Protein AF-A0A7C6UA99-F1 (afdb_monomer)

Mean predicted aligned error: 6.98 Å

Sequence (64 aa):
RSHRLLEEDVHTAARQAGKGSLAGVAAVILQQDGTLGVIGDDDLGDGSSLLPYTGQADVHRNEG

pLDDT: mean 82.65, std 16.78, range [39.31, 95.25]

Radius of gyration: 12.63 Å; Cα contacts (8 Å, |Δi|>4): 52; chains: 1; bounding box: 26×25×32 Å

Structure (mmCIF, N/CA/C/O backbone):
data_AF-A0A7C6UA99-F1
#
_entry.id   AF-A0A7C6UA99-F1
#
loop_
_atom_site.group_PDB
_atom_site.id
_atom_site.type_symbol
_atom_site.label_atom_id
_atom_site.label_alt_id
_atom_site.label_comp_id
_atom_site.label_asym_id
_atom_site.label_entity_id
_atom_site.label_seq_id
_atom_site.pdbx_PDB_ins_code
_atom_site.Cartn_x
_atom_site.Cartn_y
_atom_site.Cartn_z
_atom_site.occupancy
_atom_site.B_iso_or_equiv
_atom_site.auth_seq_id
_atom_site.auth_comp_id
_atom_site.auth_asym_id
_atom_site.auth_atom_id
_atom_site.pdbx_PDB_model_num
ATOM 1 N N . ARG A 1 1 ? -10.553 9.719 17.125 1.00 52.06 1 ARG A N 1
ATOM 2 C CA . ARG A 1 1 ? -10.966 10.312 15.826 1.00 52.06 1 ARG A CA 1
ATOM 3 C C . ARG A 1 1 ? -10.843 9.211 14.790 1.00 52.06 1 ARG A C 1
ATOM 5 O O . ARG A 1 1 ? -9.751 8.984 14.293 1.00 52.06 1 ARG A O 1
ATOM 12 N N . SER A 1 2 ? -11.922 8.477 14.553 1.00 49.00 2 SER A N 1
ATOM 13 C CA .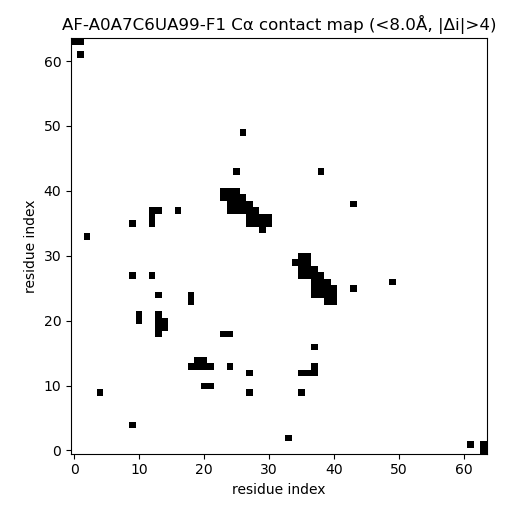 SER A 1 2 ? -11.937 7.326 13.651 1.00 49.00 2 SER A CA 1
ATOM 14 C C . SER A 1 2 ? -11.711 7.810 12.219 1.00 49.00 2 SER A C 1
ATOM 16 O O . SER A 1 2 ? -12.563 8.495 11.653 1.00 49.00 2 SER A O 1
ATOM 18 N N . HIS A 1 3 ? -10.531 7.533 11.663 1.00 55.91 3 HIS A N 1
ATOM 19 C CA . HIS A 1 3 ? -10.232 7.832 10.267 1.00 55.91 3 HIS A CA 1
ATOM 20 C C . HIS A 1 3 ? -10.948 6.774 9.427 1.00 55.91 3 HIS A C 1
ATOM 22 O O . HIS A 1 3 ? -10.567 5.607 9.418 1.00 55.91 3 HIS A O 1
ATOM 28 N N . ARG A 1 4 ? -12.057 7.158 8.798 1.00 66.00 4 ARG A N 1
ATOM 29 C CA . ARG A 1 4 ? -12.763 6.290 7.860 1.00 66.00 4 ARG A CA 1
ATOM 30 C C . ARG A 1 4 ? -12.013 6.396 6.535 1.00 66.00 4 ARG A C 1
ATOM 32 O O . ARG A 1 4 ? -12.079 7.448 5.915 1.00 66.00 4 ARG A O 1
ATOM 39 N N . LEU A 1 5 ? -11.273 5.352 6.164 1.00 71.50 5 LEU A N 1
ATOM 40 C CA . LEU A 1 5 ? -10.578 5.298 4.878 1.00 71.50 5 LEU A CA 1
ATOM 41 C C . LEU A 1 5 ? -11.607 5.319 3.749 1.00 71.50 5 LEU A C 1
ATOM 43 O O . LEU A 1 5 ? -12.537 4.506 3.735 1.00 71.50 5 LEU A O 1
ATOM 47 N N . LEU A 1 6 ? -11.453 6.264 2.833 1.00 81.56 6 LEU A N 1
ATOM 48 C CA . LEU A 1 6 ? -12.255 6.373 1.625 1.00 81.56 6 LEU A CA 1
ATOM 49 C C . LEU A 1 6 ? -11.503 5.735 0.449 1.00 81.56 6 LEU A C 1
ATOM 51 O O . LEU A 1 6 ? -10.278 5.643 0.437 1.00 81.56 6 LEU A O 1
ATOM 55 N N . GLU A 1 7 ? -12.235 5.310 -0.579 1.00 84.06 7 GLU A N 1
ATOM 56 C CA . GLU A 1 7 ? -11.645 4.764 -1.812 1.00 84.06 7 GLU A CA 1
ATOM 57 C C . GLU A 1 7 ? -10.672 5.764 -2.472 1.00 84.06 7 GLU A C 1
ATOM 59 O O . GLU A 1 7 ? -9.615 5.396 -2.985 1.00 84.06 7 GLU A O 1
ATOM 64 N N . GLU A 1 8 ? -10.971 7.061 -2.370 1.00 88.62 8 GLU A N 1
ATOM 65 C CA . GLU A 1 8 ? -10.105 8.149 -2.835 1.00 88.62 8 GLU A CA 1
ATOM 66 C C . GLU A 1 8 ? -8.755 8.231 -2.100 1.00 88.62 8 GLU A C 1
ATOM 68 O O . GLU A 1 8 ? -7.758 8.642 -2.708 1.00 88.62 8 GLU A O 1
ATOM 73 N N . ASP A 1 9 ? -8.686 7.795 -0.837 1.00 89.56 9 ASP A N 1
ATOM 74 C CA . ASP A 1 9 ? -7.440 7.761 -0.064 1.00 89.56 9 ASP A CA 1
ATOM 75 C C . ASP A 1 9 ? -6.496 6.696 -0.629 1.00 89.56 9 ASP A C 1
ATOM 77 O O . ASP A 1 9 ? -5.305 6.950 -0.812 1.00 89.56 9 ASP A O 1
ATOM 81 N N . VAL A 1 10 ? -7.041 5.537 -1.011 1.00 91.31 10 VAL A N 1
ATOM 82 C CA . VAL A 1 10 ? -6.293 4.440 -1.646 1.00 91.31 10 VAL A CA 1
ATOM 83 C C . VAL A 1 10 ? -5.698 4.900 -2.979 1.00 91.31 10 VAL A C 1
ATOM 85 O O . VAL A 1 10 ? -4.503 4.727 -3.232 1.00 91.31 10 VAL A O 1
ATOM 88 N N . HIS A 1 11 ? -6.498 5.561 -3.821 1.00 94.44 11 HIS A N 1
ATOM 89 C CA . HIS A 1 11 ? -6.014 6.122 -5.086 1.00 94.44 11 HIS A CA 1
ATOM 90 C C . HIS A 1 11 ? -4.995 7.250 -4.890 1.00 94.44 11 HIS A C 1
ATOM 92 O O . HIS A 1 11 ? -4.100 7.445 -5.717 1.00 94.44 11 HIS A O 1
ATOM 98 N N . THR A 1 12 ? -5.113 8.025 -3.816 1.00 94.88 12 THR A N 1
ATOM 99 C CA . THR A 1 12 ? -4.142 9.072 -3.484 1.00 94.88 12 THR A CA 1
ATOM 100 C C . THR A 1 12 ? -2.818 8.474 -3.028 1.00 94.88 12 THR A C 1
ATOM 102 O O . THR A 1 12 ? -1.778 8.885 -3.543 1.00 94.88 12 THR A O 1
ATOM 105 N N . ALA A 1 13 ? -2.848 7.454 -2.170 1.00 94.31 13 ALA A N 1
ATOM 106 C CA . ALA A 1 13 ? -1.660 6.721 -1.746 1.00 94.31 13 ALA A CA 1
ATOM 107 C C . ALA A 1 13 ? -0.933 6.089 -2.941 1.00 94.31 13 ALA A C 1
ATOM 109 O O . ALA A 1 13 ? 0.276 6.261 -3.094 1.00 94.31 13 ALA A O 1
ATOM 110 N N . ALA A 1 14 ? -1.673 5.446 -3.853 1.00 94.81 14 ALA A N 1
ATOM 111 C CA . ALA A 1 14 ? -1.105 4.878 -5.075 1.00 94.81 14 ALA A CA 1
ATOM 112 C C . ALA A 1 14 ? -0.356 5.933 -5.910 1.00 94.81 14 ALA A C 1
ATOM 114 O O . ALA A 1 14 ? 0.786 5.709 -6.312 1.00 94.81 14 ALA A O 1
ATOM 115 N N . ARG A 1 15 ? -0.953 7.118 -6.102 1.00 95.06 15 ARG A N 1
ATOM 116 C CA . ARG A 1 15 ? -0.313 8.226 -6.831 1.00 95.06 15 ARG A CA 1
ATOM 117 C C . ARG A 1 1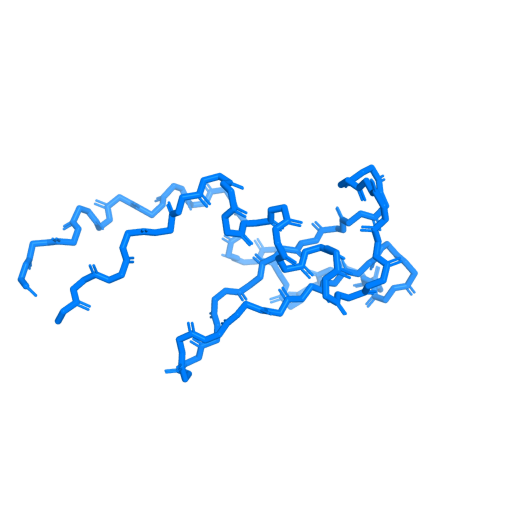5 ? 0.926 8.763 -6.118 1.00 95.06 15 ARG A C 1
ATOM 119 O O . ARG A 1 15 ? 1.919 9.045 -6.784 1.00 95.06 15 ARG A O 1
ATOM 126 N N . GLN A 1 16 ? 0.891 8.887 -4.791 1.00 94.94 16 GLN A N 1
ATOM 127 C CA . GLN A 1 16 ? 2.049 9.313 -3.994 1.00 94.94 16 GLN A CA 1
ATOM 128 C C . GLN A 1 16 ? 3.213 8.318 -4.090 1.00 94.94 16 GLN A C 1
ATOM 130 O O . GLN A 1 16 ? 4.366 8.735 -4.146 1.00 94.94 16 GLN A O 1
ATOM 135 N N . ALA A 1 17 ? 2.910 7.024 -4.206 1.00 92.50 17 ALA A N 1
ATOM 136 C CA . ALA A 1 17 ? 3.880 5.963 -4.467 1.00 92.50 17 ALA A CA 1
ATOM 137 C C . ALA A 1 17 ? 4.315 5.866 -5.949 1.00 92.50 17 ALA A C 1
ATOM 139 O O . ALA A 1 17 ? 4.998 4.919 -6.339 1.00 92.50 17 ALA A O 1
ATOM 140 N N . GLY A 1 18 ? 3.908 6.816 -6.801 1.00 94.38 18 GLY A N 1
ATOM 141 C CA . GLY A 1 18 ? 4.274 6.864 -8.219 1.00 94.38 18 GLY A CA 1
ATOM 142 C C . GLY A 1 18 ? 3.504 5.890 -9.117 1.00 94.38 18 GLY A C 1
ATOM 143 O O . GLY A 1 18 ? 3.872 5.705 -10.277 1.00 94.38 18 GLY A O 1
ATOM 144 N N . LYS A 1 19 ? 2.433 5.261 -8.620 1.00 94.38 19 LYS A N 1
ATOM 145 C CA . LYS A 1 19 ? 1.592 4.340 -9.394 1.00 94.38 19 LYS A CA 1
ATOM 146 C C . LYS A 1 19 ? 0.419 5.104 -10.017 1.00 94.38 19 LYS A C 1
ATOM 148 O O . LYS A 1 19 ? -0.373 5.742 -9.328 1.00 94.38 19 LYS A O 1
ATOM 153 N N . GLY A 1 20 ? 0.287 5.025 -11.342 1.00 94.12 20 GLY A N 1
ATOM 154 C CA . GLY A 1 20 ? -0.825 5.639 -12.087 1.00 94.12 20 GLY A CA 1
ATOM 155 C C . GLY A 1 20 ? -2.119 4.813 -12.096 1.00 94.12 20 GLY A C 1
ATOM 156 O O . GLY A 1 20 ? -3.139 5.275 -12.595 1.00 94.12 20 GLY A O 1
ATOM 157 N N . SER A 1 21 ? -2.074 3.585 -11.576 1.00 93.75 21 SER A N 1
ATOM 158 C CA . SER A 1 21 ? -3.175 2.620 -11.543 1.00 93.75 21 SER A CA 1
ATOM 159 C C . SER A 1 21 ? -2.979 1.653 -10.372 1.00 93.75 21 SER A C 1
ATOM 161 O O . SER A 1 21 ? -1.843 1.406 -9.969 1.00 93.75 21 SER A O 1
ATOM 163 N N . LEU A 1 22 ? -4.073 1.075 -9.863 1.00 94.31 22 LEU A N 1
ATOM 164 C CA . LEU A 1 22 ? -4.036 0.009 -8.852 1.00 94.31 22 LEU A CA 1
ATOM 165 C C . LEU A 1 22 ? -3.665 -1.364 -9.436 1.00 94.31 22 LEU A C 1
ATOM 167 O O . LEU A 1 22 ? -3.394 -2.284 -8.680 1.00 94.31 22 LEU A O 1
ATOM 171 N N . ALA A 1 23 ? -3.614 -1.512 -10.763 1.00 95.19 23 ALA A N 1
ATOM 172 C CA . ALA A 1 23 ? -3.331 -2.796 -11.412 1.00 95.19 23 ALA A CA 1
ATOM 173 C C . ALA A 1 23 ? -1.938 -3.378 -11.099 1.00 95.19 23 ALA A C 1
ATOM 175 O O . ALA A 1 23 ? -1.742 -4.564 -11.313 1.00 95.19 23 ALA A O 1
ATOM 176 N N . GLY A 1 24 ? -0.991 -2.548 -10.643 1.00 93.12 24 GLY A N 1
ATOM 177 C CA . GLY A 1 24 ? 0.346 -2.973 -10.200 1.00 93.12 24 GLY A CA 1
ATOM 178 C C . GLY A 1 24 ? 0.572 -2.808 -8.692 1.00 93.12 24 GLY A C 1
ATOM 179 O O . GLY A 1 24 ? 1.714 -2.645 -8.249 1.00 93.12 24 GLY A O 1
ATOM 180 N N . VAL A 1 25 ? -0.515 -2.689 -7.925 1.00 95.06 25 VAL A N 1
ATOM 181 C CA . VAL A 1 25 ? -0.499 -2.552 -6.467 1.00 95.06 25 VAL A CA 1
ATOM 182 C C . VAL A 1 25 ? -0.952 -3.874 -5.866 1.00 95.06 25 VAL A C 1
ATOM 184 O O . VAL A 1 25 ? -2.104 -4.267 -6.034 1.00 95.06 25 VAL A O 1
ATOM 187 N N . ALA A 1 26 ? -0.062 -4.513 -5.114 1.00 94.00 26 ALA A N 1
ATOM 188 C CA . ALA A 1 26 ? -0.361 -5.749 -4.409 1.00 94.00 26 ALA A CA 1
ATOM 189 C C . ALA A 1 26 ? -1.163 -5.487 -3.127 1.00 94.00 26 ALA A C 1
ATOM 191 O O . ALA A 1 26 ? -2.084 -6.233 -2.796 1.00 94.00 26 ALA A O 1
ATOM 192 N N . ALA A 1 27 ? -0.815 -4.423 -2.392 1.00 92.94 27 ALA A N 1
ATOM 193 C CA . ALA A 1 27 ? -1.497 -4.057 -1.155 1.00 92.94 27 ALA A CA 1
ATOM 194 C C . ALA A 1 27 ? -1.357 -2.573 -0.800 1.00 92.94 27 ALA A C 1
ATOM 196 O O . ALA A 1 27 ? -0.380 -1.908 -1.151 1.00 92.94 27 ALA A O 1
ATOM 197 N N . VAL A 1 28 ? -2.329 -2.081 -0.029 1.00 91.75 28 VAL A N 1
ATOM 198 C CA . VAL A 1 28 ? -2.285 -0.781 0.649 1.00 91.75 28 VAL A CA 1
ATOM 199 C C . VAL A 1 28 ? -2.506 -1.009 2.140 1.00 91.75 28 VAL A C 1
ATOM 201 O O . VAL A 1 28 ? -3.425 -1.729 2.526 1.00 91.75 28 VAL A O 1
ATOM 204 N N . ILE A 1 29 ? -1.650 -0.419 2.973 1.00 89.81 29 ILE A N 1
ATOM 205 C CA . ILE A 1 29 ? -1.607 -0.65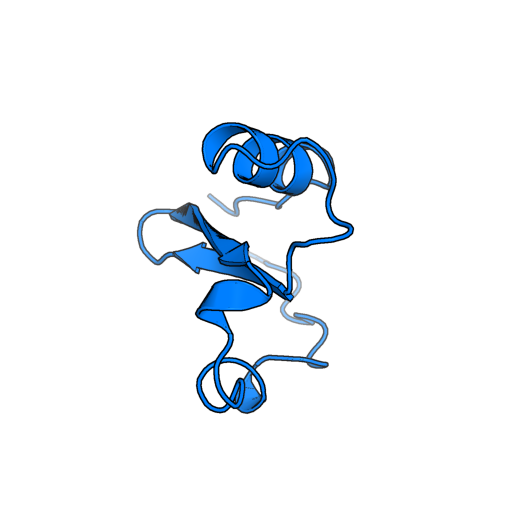9 4.419 1.00 89.81 29 ILE A CA 1
ATOM 206 C C . ILE A 1 29 ? -1.797 0.663 5.153 1.00 89.81 29 ILE A C 1
ATOM 208 O O . ILE A 1 29 ? -1.085 1.629 4.878 1.00 89.81 29 ILE A O 1
ATOM 212 N N . LEU A 1 30 ? -2.699 0.686 6.133 1.00 88.50 30 LEU A N 1
ATOM 213 C CA . LEU A 1 30 ? -2.768 1.766 7.113 1.00 88.50 30 LEU A CA 1
ATOM 214 C C . LEU A 1 30 ? -1.681 1.570 8.173 1.00 88.50 30 LEU A C 1
ATOM 216 O O . LEU A 1 30 ? -1.678 0.579 8.903 1.00 88.50 30 LEU A O 1
ATOM 220 N N . GLN A 1 31 ? -0.756 2.517 8.249 1.00 87.75 31 GLN A N 1
ATOM 221 C CA . GLN A 1 31 ? 0.324 2.522 9.226 1.00 87.75 31 GLN A CA 1
ATOM 222 C C . GLN A 1 31 ? -0.157 3.077 10.576 1.00 87.75 31 GLN A C 1
ATOM 224 O O . GLN A 1 31 ? -1.191 3.739 10.676 1.00 87.75 31 GLN A O 1
ATOM 229 N N . GLN A 1 32 ? 0.605 2.815 11.643 1.00 86.06 32 GLN A N 1
ATOM 230 C CA . GLN A 1 32 ? 0.255 3.248 13.006 1.00 86.06 32 GLN A CA 1
ATOM 231 C C . GLN A 1 32 ? 0.209 4.773 13.170 1.00 86.06 32 GLN A C 1
ATOM 233 O O . GLN A 1 32 ? -0.480 5.274 14.056 1.00 86.06 32 GLN A O 1
ATOM 238 N N . ASP A 1 33 ? 0.925 5.510 12.324 1.00 86.81 33 ASP A N 1
ATOM 239 C CA . ASP A 1 33 ? 0.913 6.974 12.291 1.00 86.81 33 ASP A CA 1
ATOM 240 C C . ASP A 1 33 ? -0.289 7.555 11.521 1.00 86.81 33 ASP A C 1
ATOM 242 O O . ASP A 1 33 ? -0.456 8.773 11.448 1.00 86.81 33 ASP A O 1
ATOM 246 N N . GLY A 1 34 ? -1.152 6.690 10.982 1.00 86.25 34 GLY A N 1
ATOM 247 C CA . GLY A 1 34 ? -2.340 7.063 10.225 1.00 86.25 34 GLY A CA 1
ATOM 248 C C . GLY A 1 34 ? -2.083 7.349 8.747 1.00 86.25 34 GLY A C 1
ATOM 249 O O . GLY A 1 34 ? -3.006 7.795 8.066 1.00 86.25 34 GLY A O 1
ATOM 250 N N . THR A 1 35 ? -0.871 7.112 8.242 1.00 89.06 35 THR A N 1
ATOM 251 C CA . THR A 1 35 ? -0.552 7.242 6.816 1.00 89.0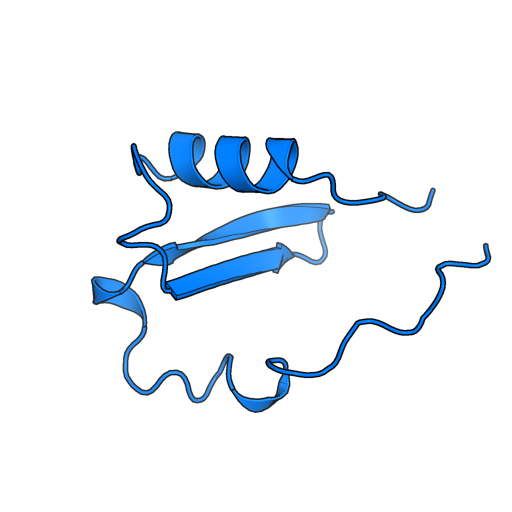6 35 THR A CA 1
ATOM 252 C C . THR A 1 35 ? -0.792 5.937 6.055 1.00 89.06 35 THR A C 1
ATOM 254 O O . THR A 1 35 ? -0.941 4.863 6.643 1.00 89.06 35 THR A O 1
ATOM 257 N N . LEU A 1 36 ? -0.866 6.030 4.725 1.00 92.19 36 LEU A N 1
ATOM 258 C CA . LEU A 1 36 ? -1.030 4.875 3.848 1.00 92.19 36 LEU A CA 1
ATOM 259 C C . LEU A 1 36 ? 0.299 4.511 3.185 1.00 92.19 36 LEU A C 1
ATOM 261 O O . LEU A 1 36 ? 0.899 5.327 2.487 1.00 92.19 36 LEU A O 1
ATOM 265 N N . GLY A 1 37 ? 0.718 3.261 3.367 1.00 92.81 37 GLY A N 1
ATOM 266 C CA . GLY A 1 37 ? 1.816 2.644 2.629 1.00 92.81 37 GLY A CA 1
ATOM 267 C C . GLY A 1 37 ? 1.298 1.822 1.450 1.00 92.81 37 GLY A C 1
ATOM 268 O O . GLY A 1 37 ? 0.232 1.214 1.538 1.00 92.81 37 GLY A O 1
ATOM 269 N N . VAL A 1 38 ? 2.059 1.779 0.357 1.00 95.25 38 VAL A N 1
ATOM 270 C CA . VAL A 1 38 ? 1.726 1.013 -0.855 1.00 95.25 38 VAL A CA 1
ATOM 271 C C . VAL A 1 38 ? 2.817 -0.017 -1.108 1.00 95.25 38 VAL A C 1
ATOM 273 O O . VAL A 1 38 ? 3.995 0.330 -1.122 1.00 95.25 38 VAL A O 1
ATOM 276 N N . ILE A 1 39 ? 2.419 -1.266 -1.336 1.00 95.00 39 ILE A N 1
ATOM 277 C CA . ILE A 1 39 ? 3.304 -2.353 -1.764 1.00 95.00 39 ILE A CA 1
ATOM 278 C C . ILE A 1 39 ? 2.941 -2.699 -3.206 1.00 95.00 39 ILE A C 1
ATOM 280 O O . ILE A 1 39 ? 1.794 -3.046 -3.498 1.00 95.00 39 ILE A O 1
ATOM 284 N N . GLY A 1 40 ? 3.906 -2.551 -4.114 1.00 94.94 40 GLY A N 1
ATOM 285 C CA . GLY A 1 40 ? 3.760 -2.968 -5.508 1.00 94.94 40 GLY A CA 1
ATOM 286 C C . GLY A 1 40 ? 4.003 -4.464 -5.681 1.00 94.94 40 GLY A C 1
ATOM 287 O O . GLY A 1 40 ? 4.603 -5.098 -4.817 1.00 94.94 40 GLY A O 1
ATOM 288 N N . ASP A 1 41 ? 3.582 -5.015 -6.818 1.00 93.94 41 ASP A N 1
ATOM 289 C CA . ASP A 1 41 ? 3.804 -6.438 -7.125 1.00 93.94 41 ASP A CA 1
ATOM 290 C C . ASP A 1 41 ? 5.292 -6.823 -7.114 1.00 93.94 41 ASP A C 1
ATOM 292 O O . ASP A 1 41 ? 5.648 -7.903 -6.648 1.00 93.94 41 ASP A O 1
ATOM 296 N N . ASP A 1 42 ? 6.166 -5.911 -7.549 1.00 94.31 42 ASP A N 1
ATOM 297 C CA . ASP A 1 42 ? 7.621 -6.114 -7.558 1.00 94.31 42 ASP A CA 1
ATOM 298 C C . ASP A 1 42 ? 8.219 -6.255 -6.141 1.00 94.31 42 ASP A C 1
ATOM 300 O O . ASP A 1 42 ? 9.261 -6.887 -5.970 1.00 94.31 42 ASP A O 1
ATOM 304 N N . ASP A 1 43 ? 7.547 -5.703 -5.124 1.00 94.50 43 ASP A N 1
ATOM 305 C CA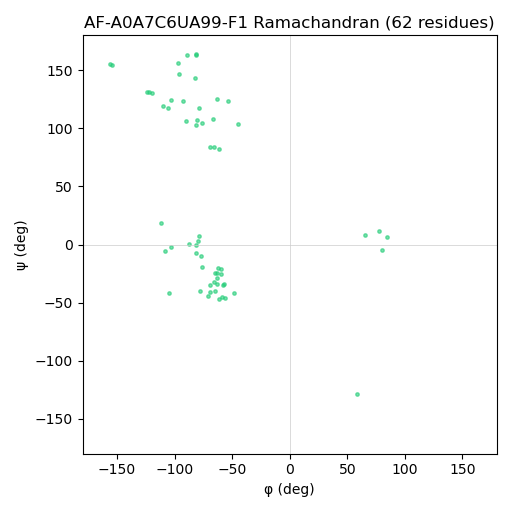 . ASP A 1 43 ? 8.004 -5.665 -3.727 1.00 94.50 43 ASP A CA 1
ATOM 306 C C . ASP A 1 43 ? 7.285 -6.694 -2.834 1.00 94.50 43 ASP A C 1
ATOM 308 O O . ASP A 1 43 ? 7.579 -6.807 -1.642 1.00 94.50 43 ASP A O 1
ATOM 312 N N . LEU A 1 44 ? 6.327 -7.448 -3.384 1.00 93.19 44 LEU A N 1
ATOM 313 C CA . LEU A 1 44 ? 5.452 -8.339 -2.619 1.00 93.19 44 LEU A CA 1
ATOM 314 C C . LEU A 1 44 ? 6.186 -9.557 -2.032 1.00 93.19 44 LEU A C 1
ATOM 316 O O . LEU A 1 44 ? 5.833 -10.043 -0.954 1.00 93.19 44 LEU A O 1
ATOM 320 N N . GLY A 1 45 ? 7.185 -10.080 -2.748 1.00 94.62 45 GLY A N 1
ATOM 321 C CA . GLY A 1 45 ? 7.838 -11.340 -2.395 1.00 94.62 45 GLY A CA 1
ATOM 322 C C . GLY A 1 45 ? 6.838 -12.502 -2.342 1.00 94.62 45 GLY A C 1
ATOM 323 O O . GLY A 1 45 ? 6.071 -12.713 -3.277 1.00 94.62 45 GLY A O 1
ATOM 324 N N . ASP A 1 46 ? 6.836 -13.260 -1.244 1.00 94.06 46 ASP A N 1
ATOM 325 C CA 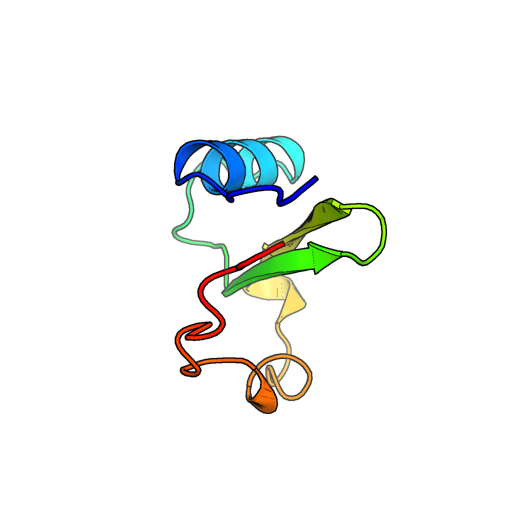. ASP A 1 46 ? 5.874 -14.348 -1.008 1.00 94.06 46 ASP A CA 1
ATOM 326 C C . ASP A 1 46 ? 4.570 -13.886 -0.327 1.00 94.06 46 ASP A C 1
ATOM 328 O O . ASP A 1 46 ? 3.687 -14.701 -0.050 1.00 94.06 46 ASP A O 1
ATOM 332 N N . GLY A 1 47 ? 4.444 -12.585 -0.033 1.00 92.31 47 GLY A N 1
ATOM 333 C CA . GLY A 1 47 ? 3.281 -11.995 0.626 1.00 92.31 47 GLY A CA 1
ATOM 334 C C . GLY A 1 47 ? 3.050 -12.463 2.067 1.00 92.31 47 GLY A C 1
ATOM 335 O O . GLY A 1 47 ? 2.023 -12.119 2.652 1.00 92.31 47 GLY A O 1
ATOM 336 N N . SER A 1 48 ? 3.970 -13.219 2.674 1.00 92.88 48 SER A N 1
ATOM 337 C CA . SER A 1 48 ? 3.780 -13.830 4.001 1.00 92.88 48 SER A CA 1
ATOM 338 C C . SER A 1 48 ? 3.525 -12.815 5.124 1.00 92.88 48 SER A C 1
ATOM 340 O O . SER A 1 48 ? 2.850 -13.140 6.100 1.00 92.88 48 SER A O 1
ATOM 342 N N . SER A 1 49 ? 3.991 -11.572 4.969 1.00 89.06 49 SER A N 1
ATOM 343 C CA . SER A 1 49 ? 3.727 -10.459 5.892 1.00 89.06 49 SER A CA 1
ATOM 344 C C . SER A 1 49 ? 2.318 -9.862 5.768 1.00 89.06 49 SER A C 1
ATOM 346 O O . SER A 1 49 ? 1.859 -9.198 6.695 1.00 89.06 49 SER A O 1
ATOM 348 N N . LEU A 1 50 ? 1.628 -10.094 4.647 1.00 89.38 50 LEU A N 1
ATOM 349 C CA . LEU A 1 50 ? 0.309 -9.537 4.335 1.00 89.38 50 LEU A CA 1
ATOM 350 C C . LEU A 1 50 ? -0.806 -10.562 4.485 1.00 89.38 50 LEU A C 1
ATOM 352 O O . LEU A 1 50 ? -1.866 -10.235 5.014 1.00 89.38 50 LEU A O 1
ATOM 356 N N . LEU A 1 51 ? -0.566 -11.796 4.033 1.00 88.06 51 LEU A N 1
ATOM 357 C CA . LEU A 1 51 ? -1.568 -12.861 3.968 1.00 88.06 51 LEU A CA 1
ATOM 358 C C . LEU A 1 51 ? -2.371 -13.048 5.270 1.00 88.06 51 LEU A C 1
ATOM 360 O O . LEU A 1 51 ? -3.595 -13.159 5.158 1.00 88.06 51 LEU A O 1
ATOM 364 N N . PRO A 1 52 ? -1.773 -13.002 6.484 1.00 88.00 52 PRO A N 1
ATOM 365 C CA . PRO A 1 52 ? -2.527 -13.120 7.736 1.00 88.00 52 PRO A CA 1
ATOM 366 C C . PRO A 1 52 ? -3.604 -12.047 7.945 1.00 88.00 52 PRO A C 1
ATOM 368 O O . PRO A 1 52 ? -4.519 -12.258 8.734 1.00 88.00 52 PRO A O 1
ATOM 371 N N . TYR A 1 53 ? -3.491 -10.910 7.256 1.00 80.81 53 TYR A N 1
ATOM 372 C CA . TYR A 1 53 ? -4.370 -9.746 7.385 1.00 80.81 53 TYR A CA 1
ATOM 373 C C . TYR A 1 53 ? -5.297 -9.561 6.173 1.00 80.81 53 TYR A C 1
ATOM 375 O O . TYR A 1 53 ? -6.168 -8.692 6.181 1.00 80.81 53 TYR A O 1
ATOM 383 N N . THR A 1 54 ? -5.137 -10.370 5.121 1.00 79.62 54 THR A N 1
ATOM 384 C CA . THR A 1 54 ? -6.026 -10.357 3.950 1.00 79.62 54 THR A CA 1
ATOM 385 C C . THR A 1 54 ? -7.292 -11.178 4.210 1.00 79.62 54 THR A C 1
ATOM 387 O O . THR A 1 54 ? -7.257 -12.208 4.876 1.00 79.62 54 THR A O 1
ATOM 390 N N . GLY A 1 55 ? -8.443 -10.733 3.695 1.00 68.00 55 GLY A N 1
ATOM 391 C CA . GLY A 1 55 ? -9.708 -11.479 3.792 1.00 68.00 55 GLY A CA 1
ATOM 392 C C . GLY A 1 55 ? -10.453 -11.352 5.127 1.00 68.00 55 GLY A C 1
ATOM 393 O O . GLY A 1 55 ? -11.596 -11.799 5.230 1.00 68.00 55 GLY A O 1
ATOM 394 N N . GLN A 1 56 ? -9.873 -10.681 6.122 1.00 61.25 56 GLN A N 1
ATOM 395 C CA . GLN A 1 56 ? -10.641 -10.158 7.245 1.00 61.25 56 GLN A CA 1
ATOM 396 C C . GLN A 1 56 ? -11.264 -8.838 6.796 1.00 61.25 56 GLN A C 1
ATOM 398 O O . GLN A 1 56 ? -10.584 -7.818 6.715 1.00 61.25 56 GLN A O 1
ATOM 403 N N . ALA A 1 57 ? -12.562 -8.843 6.478 1.00 54.09 57 ALA A N 1
ATOM 404 C CA . ALA A 1 57 ? -13.306 -7.592 6.518 1.00 54.09 57 ALA A CA 1
ATOM 405 C C . ALA A 1 57 ? -13.074 -7.017 7.916 1.00 54.09 57 ALA A C 1
ATOM 407 O O . ALA A 1 57 ? -13.305 -7.728 8.895 1.00 54.09 57 ALA A O 1
ATOM 408 N N . ASP A 1 58 ? -12.565 -5.792 8.020 1.00 57.22 58 ASP A N 1
ATOM 409 C CA . ASP A 1 58 ? -12.457 -5.122 9.309 1.00 57.22 58 ASP A CA 1
ATOM 410 C C . ASP A 1 58 ? -13.883 -4.867 9.824 1.00 57.22 58 ASP A C 1
ATOM 412 O O . ASP A 1 58 ? -14.517 -3.850 9.550 1.00 57.22 58 ASP A O 1
ATOM 416 N N . VAL A 1 59 ? -14.457 -5.885 10.472 1.00 53.84 59 VAL A N 1
ATOM 417 C CA . VAL A 1 59 ? -15.798 -5.872 11.066 1.00 53.84 59 VAL A CA 1
ATOM 418 C C . VAL A 1 59 ? -15.803 -5.174 12.418 1.00 53.84 59 VAL A C 1
ATOM 420 O O . VAL A 1 59 ? -16.873 -5.050 13.020 1.00 53.84 59 VAL A O 1
ATOM 423 N N . HIS A 1 60 ? -14.667 -4.629 12.870 1.00 50.94 60 HIS A N 1
ATOM 424 C CA . HIS A 1 60 ? -14.718 -3.559 13.853 1.00 50.94 60 HIS A CA 1
ATOM 425 C C . HIS A 1 60 ? -15.283 -2.325 13.155 1.00 50.94 60 HIS A C 1
ATOM 427 O O . HIS A 1 60 ? -14.586 -1.425 12.696 1.00 50.94 60 HIS A O 1
ATOM 433 N N . ARG A 1 61 ? -16.619 -2.277 13.109 1.00 45.19 61 ARG A N 1
ATOM 434 C CA . ARG A 1 61 ? -17.361 -1.027 13.098 1.00 45.19 61 ARG A CA 1
ATOM 435 C C . ARG A 1 61 ? -16.698 -0.164 14.175 1.00 45.19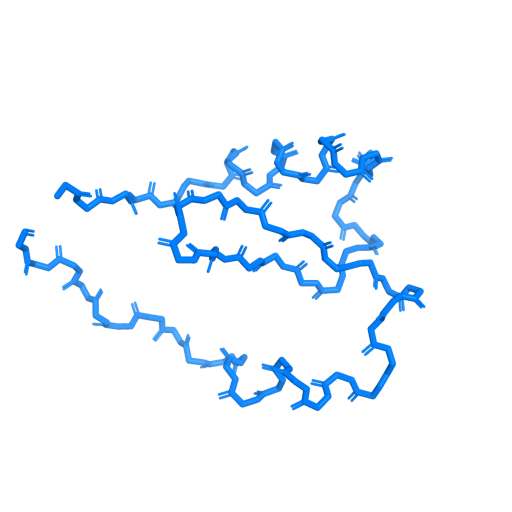 61 ARG A C 1
ATOM 437 O O . ARG A 1 61 ? -16.847 -0.450 15.356 1.00 45.19 61 ARG A O 1
ATOM 444 N N . ASN A 1 62 ? -15.890 0.803 13.743 1.00 44.50 62 ASN A N 1
ATOM 445 C CA . ASN A 1 62 ? -15.164 1.736 14.599 1.00 44.50 62 ASN A CA 1
ATOM 446 C C . ASN A 1 62 ? -16.177 2.565 15.406 1.00 44.50 62 ASN A C 1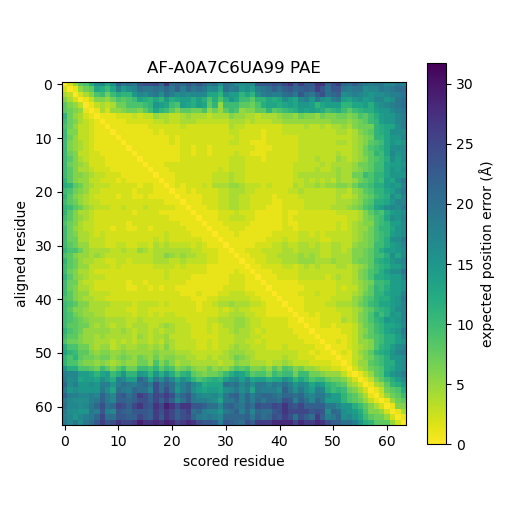
ATOM 448 O O . ASN A 1 62 ? -16.554 3.666 15.001 1.00 44.50 62 ASN A O 1
ATOM 452 N N . GLU A 1 63 ? -16.670 2.008 16.509 1.00 42.81 63 GLU A N 1
ATOM 453 C CA . GLU A 1 63 ? -17.481 2.696 17.507 1.00 42.81 63 GLU A CA 1
ATOM 454 C C . GLU A 1 63 ? -16.525 3.285 18.555 1.00 42.81 63 GLU A C 1
ATOM 456 O O . GLU A 1 63 ? -15.933 2.546 19.340 1.00 42.81 63 GLU A O 1
ATOM 461 N N . GLY A 1 64 ? -16.341 4.614 18.523 1.00 39.31 64 GLY A N 1
ATOM 462 C CA . GLY A 1 64 ? -15.559 5.377 19.509 1.00 39.31 64 GLY A CA 1
ATOM 463 C C . GLY A 1 64 ? -14.802 6.571 18.946 1.00 39.31 64 GLY A C 1
ATOM 464 O O . GLY A 1 64 ? -13.561 6.478 18.823 1.00 39.31 64 GLY A O 1
#

Solvent-accessible surface area (backbone atoms only — not comparable to full-atom valu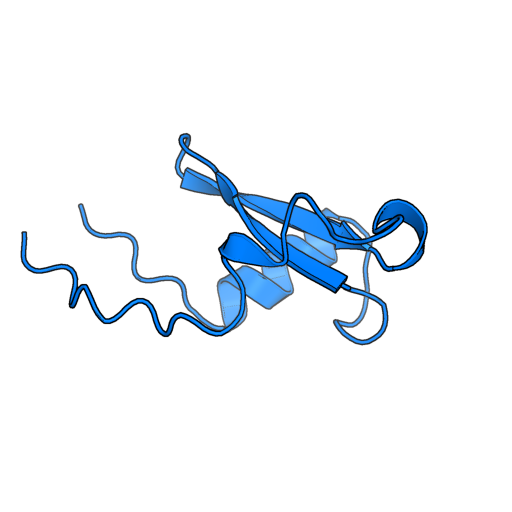es): 4300 Å² total; per-residue (Å²): 124,80,81,77,86,48,76,67,53,57,57,47,36,36,45,76,73,70,35,94,55,68,91,59,47,69,46,75,43,81,44,97,88,72,47,67,48,72,38,34,57,91,72,43,81,86,38,74,90,48,55,87,66,54,90,60,74,79,75,69,72,84,80,114

Foldseek 3Di:
DDDDDDPVLVCVQCVVVVHPDCPQWPDWDQDPVRHIDTDGPVRCPVVPVPVVPPPPPPPPPPDD

Nearest PDB structures (foldseek):
  3c6f-assembly1_C  TM=7.992E-01  e=2.055E-01  Bacillus subtilis
  8apo-assembly1_AF  TM=2.877E-01  e=3.177E+00  Polytomella magna

Secondary structure (DSSP, 8-state):
------HHHHHHHHHHTT-SSGGGEEEEEE-TTSPEEEEEGGG-TT-TTTGGGSS---------